Protein AF-A0A971WD20-F1 (afdb_monomer_lite)

Secondary structure (DSSP, 8-state):
----EEEEE-GGG-HHHHHHHHH-TT--GGGSTTHHHHTTTS---EEEEE-TTS-B--

Foldseek 3Di:
DAQKDKDKDALVRCPLVQVVLVPDPPHDPCLGSCVCVVVVVDGDIDIFMAGNVRHTDD

Structure (mmCIF, N/CA/C/O backbone):
data_AF-A0A971WD20-F1
#
_entry.id   AF-A0A971WD20-F1
#
loop_
_atom_site.group_PDB
_atom_site.id
_atom_site.type_symbol
_atom_site.label_atom_id
_atom_site.label_alt_id
_atom_site.label_comp_id
_atom_site.label_asym_id
_atom_site.label_entity_id
_atom_site.label_seq_id
_atom_site.pdbx_PDB_ins_code
_atom_site.Cartn_x
_atom_site.Cartn_y
_atom_site.Cartn_z
_atom_site.occupancy
_atom_site.B_iso_or_equiv
_atom_site.auth_seq_id
_atom_site.auth_comp_id
_atom_site.auth_asym_id
_atom_site.auth_atom_id
_atom_site.pdbx_PDB_model_num
ATOM 1 N N . MET A 1 1 ? -27.151 1.719 2.203 1.00 49.84 1 MET A N 1
ATOM 2 C CA . MET A 1 1 ? -26.250 2.002 1.063 1.00 49.84 1 MET A CA 1
ATOM 3 C C . MET A 1 1 ? -24.837 2.065 1.619 1.00 49.84 1 MET A C 1
ATOM 5 O O . MET A 1 1 ? -24.670 2.631 2.690 1.00 49.84 1 MET A O 1
ATOM 9 N N . SER A 1 2 ? -23.868 1.398 0.992 1.00 59.66 2 SER A N 1
ATOM 10 C CA . SER A 1 2 ? -22.489 1.349 1.498 1.00 59.66 2 SER A CA 1
ATOM 11 C C . SER A 1 2 ? -21.829 2.720 1.308 1.00 59.66 2 SER A C 1
ATOM 13 O O . SER A 1 2 ? -21.720 3.169 0.173 1.00 59.66 2 SER A O 1
ATOM 15 N N . ASN A 1 3 ? -21.418 3.390 2.389 1.00 78.12 3 ASN A N 1
ATOM 16 C CA . ASN A 1 3 ? -20.778 4.717 2.356 1.00 78.12 3 ASN A CA 1
ATOM 17 C C . ASN A 1 3 ? -19.264 4.609 2.098 1.00 78.12 3 ASN A C 1
ATOM 19 O O . ASN A 1 3 ? -18.474 5.221 2.813 1.00 78.12 3 ASN A O 1
ATOM 23 N N . TYR A 1 4 ? -18.866 3.783 1.131 1.00 84.06 4 TYR A N 1
ATOM 24 C CA . TYR A 1 4 ? -17.461 3.588 0.788 1.00 84.06 4 TYR A CA 1
ATOM 25 C C . TYR A 1 4 ? -17.166 4.138 -0.599 1.00 84.06 4 TYR A C 1
ATOM 27 O O . TYR A 1 4 ? -17.926 3.905 -1.540 1.00 84.06 4 TYR A O 1
ATOM 35 N N . ILE A 1 5 ? -16.050 4.854 -0.717 1.00 90.50 5 ILE A N 1
ATOM 36 C CA . ILE A 1 5 ? -15.578 5.426 -1.978 1.00 90.50 5 ILE A CA 1
ATOM 37 C C . ILE A 1 5 ? -14.332 4.665 -2.401 1.00 90.50 5 ILE A C 1
ATOM 39 O O . ILE A 1 5 ? -13.363 4.599 -1.651 1.00 90.50 5 ILE A O 1
ATOM 43 N N . THR A 1 6 ? -14.346 4.101 -3.605 1.00 93.81 6 THR A N 1
ATOM 44 C CA . THR A 1 6 ? -13.160 3.487 -4.207 1.00 93.81 6 THR A CA 1
ATOM 45 C C . THR A 1 6 ? -12.511 4.469 -5.171 1.00 93.81 6 THR A C 1
ATOM 47 O O . THR A 1 6 ? -13.184 4.996 -6.056 1.00 93.81 6 THR A O 1
ATOM 50 N N . GLU A 1 7 ? -11.207 4.693 -5.033 1.00 93.62 7 GLU A N 1
ATOM 51 C CA . GLU A 1 7 ? -10.440 5.545 -5.940 1.00 93.62 7 GLU A CA 1
ATOM 52 C C . GLU A 1 7 ? -9.175 4.858 -6.458 1.00 93.62 7 GLU A C 1
ATOM 54 O O . GLU A 1 7 ? -8.571 4.011 -5.796 1.00 93.62 7 GLU A O 1
ATOM 59 N N . VAL A 1 8 ? -8.776 5.244 -7.672 1.00 95.06 8 VAL A N 1
ATOM 60 C CA . VAL A 1 8 ? -7.527 4.804 -8.294 1.00 95.06 8 VAL A CA 1
ATOM 61 C C . VAL A 1 8 ? -6.489 5.902 -8.130 1.00 95.06 8 VAL A C 1
ATOM 63 O O . VAL A 1 8 ? -6.654 7.009 -8.647 1.00 95.06 8 VAL A O 1
ATOM 66 N N . ILE A 1 9 ? -5.387 5.571 -7.469 1.00 94.75 9 ILE A N 1
ATOM 67 C CA . ILE A 1 9 ? -4.277 6.486 -7.219 1.00 94.75 9 ILE A CA 1
ATOM 68 C C . ILE A 1 9 ? -3.074 6.181 -8.111 1.00 94.75 9 ILE A C 1
ATOM 70 O O . ILE A 1 9 ? -2.844 5.062 -8.587 1.00 94.75 9 ILE A O 1
ATOM 74 N N . THR A 1 10 ? -2.295 7.228 -8.354 1.00 94.75 10 THR A N 1
ATOM 75 C CA . THR A 1 10 ? -1.022 7.178 -9.073 1.00 94.75 10 THR A CA 1
ATOM 76 C C . THR A 1 10 ? 0.127 7.254 -8.074 1.00 94.75 10 THR A C 1
ATOM 78 O O . THR A 1 10 ? -0.093 7.603 -6.914 1.00 94.75 10 THR A O 1
ATOM 81 N N . LYS A 1 11 ? 1.352 6.940 -8.510 1.00 91.69 11 LYS A N 1
ATOM 82 C CA . LYS A 1 11 ? 2.536 6.977 -7.641 1.00 91.69 11 LYS A CA 1
ATOM 83 C C . LYS A 1 11 ? 2.694 8.347 -6.968 1.00 91.69 11 LYS A C 1
ATOM 85 O O . LYS A 1 11 ? 2.975 8.433 -5.782 1.00 91.69 11 LYS A O 1
ATOM 90 N N . GLU A 1 12 ? 2.420 9.418 -7.707 1.00 91.62 12 GLU A N 1
ATOM 91 C CA . GLU A 1 12 ? 2.556 10.806 -7.251 1.00 91.62 12 GLU A CA 1
ATOM 92 C C . GLU A 1 12 ? 1.553 11.177 -6.146 1.00 91.62 12 GLU A C 1
ATOM 94 O O . GLU A 1 12 ? 1.766 12.143 -5.420 1.00 91.62 12 GLU A O 1
ATOM 99 N N . LYS A 1 13 ? 0.457 10.417 -6.014 1.00 92.00 13 LYS A N 1
ATOM 100 C CA . LYS A 1 13 ? -0.595 10.619 -5.005 1.00 92.00 13 LYS A CA 1
ATOM 101 C C . LYS A 1 13 ? -0.596 9.540 -3.916 1.00 92.00 13 LYS A C 1
ATOM 103 O O . LYS A 1 13 ? -1.544 9.461 -3.142 1.00 92.00 13 LYS A O 1
ATOM 108 N N . ALA A 1 14 ? 0.434 8.698 -3.855 1.00 92.88 14 ALA A N 1
ATOM 109 C CA . ALA A 1 14 ? 0.435 7.513 -3.004 1.00 92.88 14 ALA A CA 1
ATOM 110 C C . ALA A 1 14 ? 0.965 7.731 -1.578 1.00 92.88 14 ALA A C 1
ATOM 112 O O . ALA A 1 14 ? 0.938 6.795 -0.789 1.00 92.88 14 ALA A O 1
ATOM 113 N N . THR A 1 15 ? 1.381 8.943 -1.199 1.00 93.44 15 THR A N 1
ATOM 114 C CA . THR A 1 15 ? 1.954 9.228 0.132 1.00 93.44 15 THR A CA 1
ATOM 115 C C . THR A 1 15 ? 1.045 8.807 1.296 1.00 93.44 15 THR A C 1
ATOM 117 O O . THR A 1 15 ? 1.508 8.222 2.278 1.00 93.44 15 THR A O 1
ATOM 120 N N . GLU A 1 16 ? -0.261 9.072 1.197 1.00 93.00 16 GLU A N 1
ATOM 121 C CA . GLU A 1 16 ? -1.235 8.673 2.224 1.00 93.00 16 GLU A CA 1
ATOM 122 C C . GLU A 1 16 ? -1.392 7.146 2.281 1.00 93.00 16 GLU A C 1
ATOM 124 O O . GLU A 1 16 ? -1.411 6.545 3.355 1.00 93.00 16 GLU A O 1
ATOM 129 N N . PHE A 1 17 ? -1.431 6.508 1.112 1.00 93.50 17 PHE A N 1
ATOM 130 C CA . PHE A 1 17 ? -1.519 5.060 0.983 1.00 93.50 17 PHE A CA 1
ATOM 131 C C . PHE A 1 17 ? -0.267 4.349 1.516 1.00 93.50 17 PHE A C 1
ATOM 133 O O . PHE A 1 17 ? -0.390 3.372 2.247 1.00 93.50 17 PHE A O 1
ATOM 140 N N . ASP A 1 18 ? 0.932 4.857 1.236 1.00 93.06 18 ASP A N 1
ATOM 141 C CA . ASP A 1 18 ? 2.184 4.287 1.743 1.00 93.06 18 ASP A CA 1
ATOM 142 C C . ASP A 1 18 ? 2.259 4.363 3.273 1.00 93.06 18 ASP A C 1
ATOM 144 O O . ASP A 1 18 ? 2.730 3.430 3.931 1.00 93.06 18 ASP A O 1
ATOM 148 N N . THR A 1 19 ? 1.727 5.443 3.852 1.00 93.38 19 THR A N 1
ATOM 149 C CA . THR A 1 19 ? 1.582 5.581 5.307 1.00 93.38 19 THR A CA 1
ATOM 150 C C . THR A 1 19 ? 0.638 4.513 5.867 1.00 93.38 19 THR A C 1
ATOM 152 O O . THR A 1 19 ? 0.963 3.859 6.859 1.00 93.38 19 THR A O 1
ATOM 155 N N . TYR A 1 20 ? -0.500 4.283 5.206 1.00 92.88 20 TYR A N 1
ATOM 156 C CA . TYR A 1 20 ? -1.457 3.240 5.584 1.00 92.88 20 TYR A CA 1
ATOM 157 C C . TYR A 1 20 ? -0.857 1.828 5.482 1.00 92.88 20 TYR A C 1
ATOM 159 O O . TYR A 1 20 ? -0.984 1.032 6.413 1.00 92.88 20 TYR A O 1
ATOM 167 N N . VAL A 1 21 ? -0.154 1.527 4.386 1.00 92.06 21 VAL A N 1
ATOM 168 C CA . VAL A 1 21 ? 0.538 0.247 4.166 1.00 92.06 21 VAL A CA 1
ATOM 169 C C . VAL A 1 21 ? 1.588 0.003 5.246 1.00 92.06 21 VAL A C 1
ATOM 171 O O . VAL A 1 21 ? 1.648 -1.089 5.798 1.00 92.06 21 VAL A O 1
ATOM 174 N N . THR A 1 22 ? 2.366 1.020 5.617 1.00 90.88 22 THR A N 1
ATOM 175 C CA . THR A 1 22 ? 3.392 0.886 6.666 1.00 90.88 22 THR A CA 1
ATOM 176 C C . THR A 1 22 ? 2.784 0.596 8.043 1.00 90.88 22 THR A C 1
ATOM 178 O O . THR A 1 22 ? 3.369 -0.136 8.838 1.00 90.88 22 THR A O 1
ATOM 181 N N . ALA A 1 23 ? 1.603 1.147 8.333 1.00 91.31 23 ALA A N 1
ATOM 182 C CA . ALA A 1 23 ? 0.916 0.963 9.610 1.00 91.31 23 ALA A CA 1
ATOM 183 C C . ALA A 1 23 ? 0.082 -0.332 9.692 1.00 91.31 23 ALA A C 1
ATOM 185 O O . ALA A 1 23 ? -0.326 -0.733 10.784 1.00 91.31 23 ALA A O 1
ATOM 186 N N . SER A 1 24 ? -0.214 -0.978 8.560 1.00 89.38 24 SER A N 1
ATOM 187 C CA . SER A 1 24 ? -1.143 -2.106 8.508 1.00 89.38 24 SER A CA 1
ATOM 188 C C . SER A 1 24 ? -0.432 -3.452 8.707 1.00 89.38 24 SER A C 1
ATOM 190 O O . SER A 1 24 ? 0.433 -3.815 7.911 1.00 89.38 24 SER A O 1
ATOM 192 N N . PRO A 1 25 ? -0.846 -4.282 9.688 1.00 89.69 25 PRO A N 1
ATOM 193 C CA . PRO A 1 25 ? -0.220 -5.583 9.946 1.00 89.69 25 PRO A CA 1
ATOM 194 C C . PRO A 1 25 ? -0.476 -6.613 8.835 1.00 89.69 25 PRO A C 1
ATOM 196 O O . PRO A 1 25 ? 0.136 -7.678 8.827 1.00 89.69 25 PRO A O 1
ATOM 199 N N . LYS A 1 26 ? -1.412 -6.329 7.921 1.00 89.00 26 LYS A N 1
ATOM 200 C CA . LYS A 1 26 ? -1.752 -7.197 6.784 1.00 89.00 26 LYS A CA 1
ATOM 201 C C . LYS A 1 26 ? -1.058 -6.782 5.492 1.00 89.00 26 LYS A C 1
ATOM 203 O O . LYS A 1 26 ? -1.227 -7.459 4.479 1.00 89.00 26 LYS 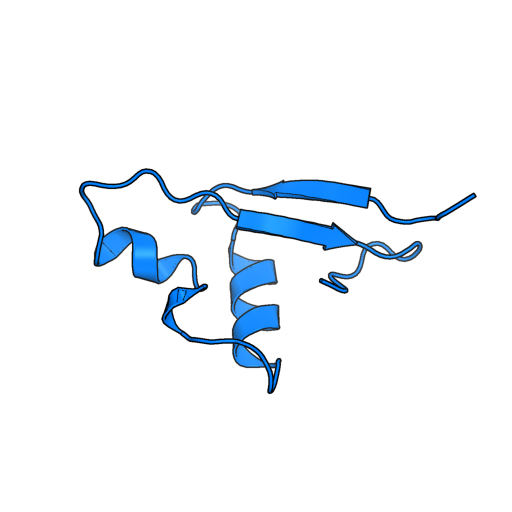A O 1
ATOM 208 N N . ALA A 1 27 ? -0.354 -5.657 5.501 1.00 89.19 27 ALA A N 1
ATOM 209 C CA . ALA A 1 27 ? 0.214 -5.105 4.293 1.00 89.19 27 ALA A CA 1
ATOM 210 C C . ALA A 1 27 ? 1.647 -5.596 4.064 1.00 89.19 27 ALA A C 1
ATOM 212 O O . ALA A 1 27 ? 2.360 -6.006 4.980 1.00 89.19 27 ALA A O 1
ATOM 2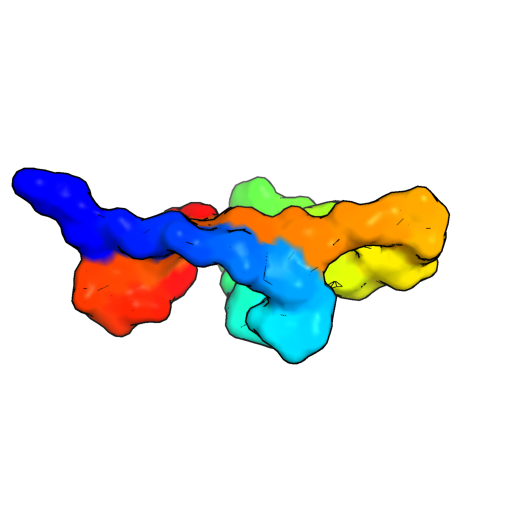13 N N . SER A 1 28 ? 2.057 -5.572 2.801 1.00 88.94 28 SER A N 1
ATOM 214 C CA . SER A 1 28 ? 3.403 -5.926 2.365 1.00 88.94 28 SER A CA 1
ATOM 215 C C . SER A 1 28 ? 4.084 -4.707 1.763 1.00 88.94 28 SER A C 1
ATOM 217 O O . SER A 1 28 ? 3.454 -3.931 1.047 1.00 88.94 28 SER A O 1
ATOM 219 N N . PHE A 1 29 ? 5.398 -4.586 1.958 1.00 86.50 29 PHE A N 1
ATOM 220 C CA . PHE A 1 29 ? 6.202 -3.533 1.329 1.00 86.50 29 PHE A CA 1
ATOM 221 C C . PHE A 1 29 ? 6.077 -3.525 -0.207 1.00 86.50 29 PHE A C 1
ATOM 223 O O . PHE A 1 29 ? 6.204 -2.477 -0.829 1.00 86.50 29 PHE A O 1
ATOM 230 N N . MET A 1 30 ? 5.758 -4.671 -0.827 1.00 90.69 30 MET A N 1
ATOM 231 C CA . MET A 1 30 ? 5.521 -4.771 -2.275 1.00 90.69 30 MET A CA 1
ATOM 232 C C . MET A 1 30 ? 4.265 -4.025 -2.748 1.00 90.69 30 MET A C 1
ATOM 234 O O . MET A 1 30 ? 4.071 -3.853 -3.950 1.00 90.69 30 MET A O 1
ATOM 238 N N . GLN A 1 31 ? 3.384 -3.621 -1.830 1.00 91.56 31 GLN A N 1
ATOM 239 C CA . GLN A 1 31 ? 2.201 -2.829 -2.157 1.00 91.56 31 GLN A CA 1
ATOM 240 C C . GLN A 1 31 ? 2.528 -1.336 -2.255 1.00 91.56 31 GLN A C 1
ATOM 242 O O . GLN A 1 31 ? 1.813 -0.636 -2.964 1.00 91.56 31 GLN A O 1
ATOM 247 N N . MET A 1 32 ? 3.603 -0.866 -1.609 1.00 92.75 32 MET A N 1
ATOM 248 C CA . MET A 1 32 ? 3.981 0.551 -1.570 1.00 92.75 32 MET A CA 1
ATOM 249 C C . MET A 1 32 ? 4.299 1.112 -2.959 1.00 92.75 32 MET A C 1
ATOM 251 O O . MET A 1 32 ? 4.725 0.398 -3.871 1.00 92.75 32 MET A O 1
ATOM 255 N N . SER A 1 33 ? 4.155 2.426 -3.107 1.00 92.12 33 SER A N 1
ATOM 256 C CA . SER A 1 33 ? 4.415 3.143 -4.356 1.00 92.12 33 SER A CA 1
ATOM 257 C C . SER A 1 33 ? 5.882 3.090 -4.797 1.00 92.12 33 SER A C 1
ATOM 259 O O . SER A 1 33 ? 6.172 3.110 -5.993 1.00 92.12 33 SER A O 1
ATOM 261 N N . THR A 1 34 ? 6.812 2.934 -3.851 1.00 92.12 34 THR A N 1
ATOM 262 C CA . THR A 1 34 ? 8.248 2.730 -4.107 1.00 92.12 34 THR A CA 1
ATOM 263 C C . THR A 1 34 ? 8.532 1.422 -4.844 1.00 92.12 34 THR A C 1
ATOM 265 O O . THR A 1 34 ? 9.536 1.308 -5.545 1.00 92.12 34 THR A O 1
ATOM 268 N N . TRP A 1 35 ? 7.620 0.447 -4.790 1.00 92.94 35 TRP A N 1
ATOM 269 C CA . TRP A 1 35 ? 7.738 -0.783 -5.572 1.00 92.94 35 TRP A CA 1
ATOM 270 C C . TRP A 1 35 ? 7.630 -0.540 -7.084 1.00 92.94 35 TRP A C 1
ATOM 272 O O . TRP A 1 35 ? 8.135 -1.335 -7.880 1.00 92.94 35 TRP A O 1
ATOM 282 N N . ALA A 1 36 ? 7.037 0.588 -7.492 1.00 91.25 36 ALA A N 1
ATOM 283 C CA . ALA A 1 36 ? 7.041 1.037 -8.880 1.00 91.25 36 ALA A CA 1
ATOM 284 C C . ALA A 1 36 ? 8.462 1.307 -9.407 1.00 91.25 36 ALA A C 1
ATOM 286 O O . ALA A 1 36 ? 8.704 1.122 -10.595 1.00 91.25 36 ALA A O 1
ATOM 287 N N . ASP A 1 37 ? 9.403 1.699 -8.541 1.00 91.12 37 ASP A N 1
ATOM 288 C CA . ASP A 1 37 ? 10.798 1.941 -8.935 1.00 91.12 37 ASP A CA 1
ATOM 289 C C . ASP A 1 37 ? 11.568 0.635 -9.141 1.00 91.12 37 ASP A C 1
ATOM 291 O O . ASP A 1 37 ? 12.409 0.539 -10.032 1.00 91.12 37 ASP A O 1
ATOM 295 N N . VAL A 1 38 ? 11.230 -0.400 -8.364 1.00 91.75 38 VAL A N 1
ATOM 296 C CA . VAL A 1 38 ? 11.780 -1.752 -8.539 1.00 91.75 38 VAL A CA 1
ATOM 297 C C . VAL A 1 38 ? 11.247 -2.381 -9.825 1.00 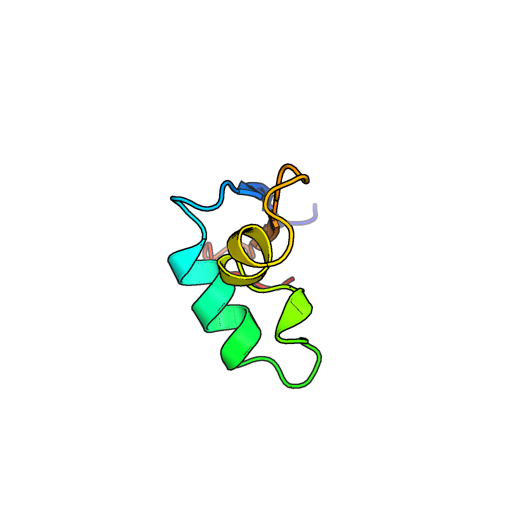91.75 38 VAL A C 1
ATOM 299 O O . VAL A 1 38 ? 12.001 -2.977 -10.591 1.00 91.75 38 VAL A O 1
ATOM 302 N N . LYS A 1 39 ? 9.946 -2.225 -10.091 1.00 90.56 39 LYS A N 1
ATOM 303 C CA . LYS A 1 39 ? 9.292 -2.679 -11.325 1.00 90.56 39 LYS A CA 1
ATOM 304 C C . LYS A 1 39 ? 9.107 -1.530 -12.311 1.00 90.56 39 LYS A C 1
ATOM 306 O O . LYS A 1 39 ? 7.993 -1.265 -12.757 1.00 90.56 39 LYS A O 1
ATOM 311 N N . ASN A 1 40 ? 10.204 -0.878 -12.685 1.00 90.06 40 ASN A N 1
ATOM 312 C CA . ASN A 1 40 ? 10.188 0.269 -13.600 1.00 90.06 40 ASN A CA 1
ATOM 313 C C . ASN A 1 40 ? 9.627 -0.043 -15.008 1.00 90.06 40 ASN A C 1
ATOM 315 O O . ASN A 1 40 ? 9.287 0.869 -15.757 1.00 90.06 40 ASN A O 1
ATOM 319 N N . ASN A 1 41 ? 9.487 -1.323 -15.360 1.00 93.19 41 ASN A N 1
ATOM 320 C CA . ASN A 1 41 ? 8.845 -1.803 -16.581 1.00 93.19 41 ASN A CA 1
ATOM 321 C C . ASN A 1 41 ? 7.323 -2.024 -16.440 1.00 93.19 41 ASN A C 1
ATOM 323 O O . ASN A 1 41 ? 6.689 -2.493 -17.384 1.00 93.19 41 ASN A O 1
ATOM 327 N N . TRP A 1 42 ? 6.728 -1.716 -15.282 1.00 92.75 42 TRP A N 1
ATOM 328 C CA . TRP A 1 42 ? 5.297 -1.857 -14.996 1.00 92.75 42 TRP A CA 1
ATOM 329 C C . TRP A 1 42 ? 4.689 -0.505 -14.630 1.00 92.75 42 TRP A C 1
ATOM 331 O O . TRP A 1 42 ? 5.301 0.324 -13.960 1.00 92.75 42 TRP A O 1
ATOM 341 N N . LYS A 1 43 ? 3.427 -0.293 -15.015 1.00 92.00 43 LYS A N 1
ATOM 342 C CA . LYS A 1 43 ? 2.670 0.881 -14.578 1.00 92.00 43 LYS A CA 1
ATOM 343 C C . LYS A 1 43 ? 1.979 0.583 -13.253 1.00 92.00 43 LYS A C 1
ATOM 345 O O . LYS A 1 43 ? 0.988 -0.141 -13.219 1.00 92.00 43 LYS A O 1
ATOM 350 N N . TRP A 1 44 ? 2.484 1.169 -12.175 1.00 94.31 44 TRP A N 1
ATOM 351 C CA . TRP A 1 44 ? 1.869 1.046 -10.857 1.00 94.31 44 TRP A CA 1
ATOM 352 C C . TRP A 1 44 ? 0.572 1.866 -10.758 1.00 94.31 44 TRP A C 1
ATOM 354 O O . TRP A 1 44 ? 0.496 3.019 -11.205 1.00 94.31 44 TRP A O 1
ATOM 364 N N . ARG A 1 45 ? -0.454 1.259 -10.159 1.00 94.12 45 ARG A N 1
ATOM 365 C CA . ARG A 1 45 ? -1.721 1.887 -9.769 1.00 94.12 45 ARG A CA 1
ATOM 366 C C . ARG A 1 45 ? -2.144 1.312 -8.424 1.00 94.12 45 ARG A C 1
ATOM 368 O O . ARG A 1 45 ? -2.204 0.093 -8.286 1.00 94.12 45 ARG A O 1
ATOM 375 N N . GLY A 1 46 ? -2.452 2.186 -7.473 1.00 93.31 46 GLY A N 1
ATOM 376 C CA . GLY A 1 46 ? -3.078 1.801 -6.213 1.00 93.31 46 GLY A CA 1
ATOM 377 C C . GLY A 1 46 ? -4.593 1.909 -6.334 1.00 93.31 46 GLY A C 1
ATOM 378 O O . GLY A 1 46 ? -5.097 2.795 -7.026 1.00 93.31 46 GLY A O 1
ATOM 379 N N . ILE A 1 47 ? -5.315 1.013 -5.675 1.00 94.38 47 ILE A N 1
ATOM 380 C CA . ILE A 1 47 ? -6.764 1.109 -5.501 1.00 94.38 47 ILE A CA 1
ATOM 381 C C . ILE A 1 47 ? -6.984 1.197 -4.004 1.00 94.38 47 ILE A C 1
ATOM 383 O O . ILE A 1 47 ? -6.504 0.326 -3.283 1.00 94.38 47 ILE A O 1
ATOM 387 N N . ILE A 1 48 ? -7.663 2.249 -3.562 1.00 94.38 48 ILE A N 1
ATOM 388 C CA . ILE A 1 48 ? -7.955 2.454 -2.146 1.00 94.38 48 ILE A CA 1
ATOM 389 C C . ILE A 1 48 ? -9.446 2.662 -1.941 1.00 94.38 48 ILE A C 1
ATOM 391 O O . ILE A 1 48 ? -10.156 3.184 -2.803 1.00 94.38 48 ILE A O 1
ATOM 395 N N . CYS A 1 49 ? -9.910 2.228 -0.785 1.00 94.25 49 CYS A N 1
ATOM 396 C CA . CYS A 1 49 ? -11.261 2.354 -0.297 1.00 94.25 49 CYS A CA 1
ATOM 397 C C . CYS A 1 49 ? -11.257 3.320 0.883 1.00 94.25 49 CYS A C 1
ATOM 399 O O . CYS A 1 49 ? -10.465 3.168 1.816 1.00 94.25 49 CYS A O 1
ATOM 401 N N . ARG A 1 50 ? -12.145 4.309 0.847 1.00 94.12 50 ARG A N 1
ATOM 40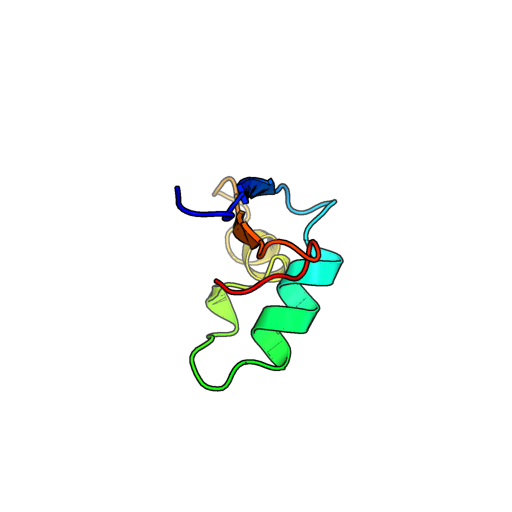2 C CA . ARG A 1 50 ? -12.338 5.275 1.924 1.00 94.12 50 ARG A CA 1
ATOM 403 C C . ARG A 1 50 ? -13.665 5.062 2.619 1.00 94.12 50 ARG A C 1
ATOM 405 O O . ARG A 1 50 ? -14.659 4.744 1.966 1.00 94.12 50 ARG A O 1
ATOM 412 N N . ASP A 1 51 ? -13.673 5.277 3.927 1.00 92.94 51 ASP A N 1
ATOM 413 C CA . ASP A 1 51 ? -14.891 5.330 4.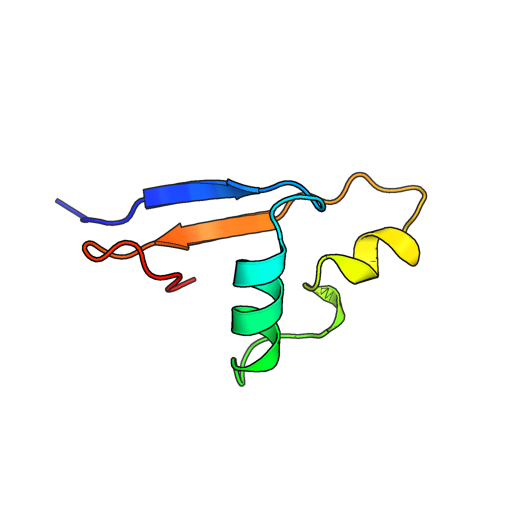727 1.00 92.94 51 ASP A CA 1
ATOM 414 C C . ASP A 1 51 ? -15.655 6.658 4.541 1.00 92.94 51 ASP A C 1
ATOM 416 O O . ASP A 1 51 ? -15.253 7.552 3.791 1.00 92.94 51 ASP A O 1
ATOM 420 N N . LYS A 1 52 ? -16.773 6.796 5.263 1.00 91.31 52 LYS A N 1
ATOM 421 C CA . LYS A 1 52 ? -17.626 7.995 5.261 1.00 91.31 52 LYS A CA 1
ATOM 422 C C . LYS A 1 52 ? -16.916 9.271 5.739 1.00 91.31 52 LYS A C 1
ATOM 424 O O . LYS A 1 52 ? -17.399 10.362 5.457 1.00 91.31 52 LYS A O 1
ATOM 429 N N . ASP A 1 53 ? -15.823 9.128 6.486 1.00 90.38 53 ASP A N 1
ATOM 430 C CA . ASP A 1 53 ? -15.036 10.226 7.046 1.00 90.38 53 ASP A CA 1
ATOM 431 C C . ASP A 1 53 ? -13.810 10.533 6.159 1.00 90.38 53 ASP A C 1
ATOM 433 O O . ASP A 1 53 ? -12.984 11.381 6.498 1.00 90.38 53 ASP A O 1
ATOM 437 N N . GLY A 1 54 ? -13.697 9.861 5.005 1.00 88.94 54 GLY A N 1
ATOM 438 C CA . GLY A 1 54 ? -12.642 10.056 4.018 1.00 88.94 54 GLY A CA 1
ATOM 439 C C . GLY A 1 54 ? -11.334 9.336 4.343 1.00 88.94 54 GLY A C 1
ATOM 440 O O . GLY A 1 54 ? -10.342 9.570 3.654 1.00 88.94 54 GLY A O 1
ATOM 441 N N . LYS A 1 55 ? -11.292 8.461 5.355 1.00 91.50 55 LYS A N 1
ATOM 442 C CA . LYS A 1 55 ? -10.071 7.737 5.741 1.00 91.50 55 LYS A CA 1
ATOM 443 C C . LYS A 1 55 ? -9.921 6.440 4.961 1.00 91.50 55 LYS A C 1
ATOM 445 O O . LYS A 1 55 ? -10.904 5.734 4.751 1.00 91.50 55 LYS A O 1
ATOM 450 N N . ILE A 1 56 ? -8.686 6.101 4.585 1.00 92.94 56 ILE A N 1
ATOM 451 C CA . ILE A 1 56 ? -8.373 4.814 3.951 1.00 92.94 56 ILE A CA 1
ATOM 452 C C . ILE A 1 56 ? -8.724 3.672 4.913 1.00 92.94 56 ILE A C 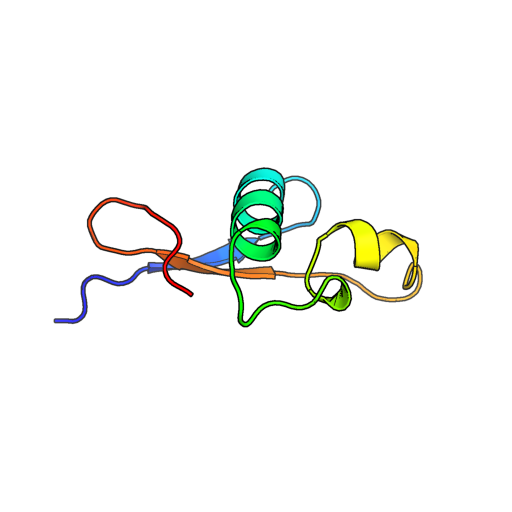1
ATOM 454 O O . ILE A 1 56 ? -8.214 3.603 6.032 1.00 92.94 56 ILE A O 1
ATOM 458 N N . CYS A 1 57 ? -9.590 2.770 4.460 1.00 91.81 57 CYS A N 1
ATOM 459 C CA . CYS A 1 57 ? -10.028 1.589 5.196 1.00 91.81 57 CYS A CA 1
ATOM 460 C C . CYS A 1 57 ? -9.739 0.269 4.464 1.00 91.81 57 CYS A C 1
ATOM 462 O O . CYS A 1 57 ? -10.001 -0.792 5.033 1.00 91.81 57 CYS A O 1
ATOM 464 N N . GLY A 1 58 ? -9.214 0.314 3.235 1.00 88.19 58 GLY A N 1
ATOM 465 C CA . GLY A 1 58 ? -8.841 -0.870 2.457 1.00 88.19 58 GLY A CA 1
ATOM 466 C C . GLY A 1 58 ? -8.176 -0.544 1.137 1.00 88.19 58 GLY A C 1
ATOM 467 O O . GLY A 1 58 ? -8.308 0.615 0.691 1.00 88.19 58 GLY A O 1
#

Radius of gyration: 11.97 Å; chains: 1; bounding box: 38×18×26 Å

pLDDT: mean 90.35, std 7.32, range [49.84, 95.06]

Sequence (58 aa):
MSNYITEVITKEKATEFDTYVTASPKASFMQMSTWADVKNNWKWRGIICRDKDGKICG